Protein 2OFZ (pdb70)

Radius of gyration: 15.27 Å; Cα contacts (8 Å, |Δi|>4): 309; chains: 1; bounding box: 41×32×43 Å

Sequence (132 aa):
SDKIHHHNTASWFTALTQHGKEELRRFPRGQGVPINTNSGPDDQIGYYRRATRRVRGGDGKMKELSPRRWYFYYLGTGPEASLLPYGANKEGIVVWVATEGALLNTPKDHIGTRNPNNNAATVLLQLPQGTTLPKGFYA

Solvent-accessible surface area: 8068 Å² total; per-residue (Å²): 120,90,108,22,134,82,133,87,18,4,65,5,53,18,4,34,16,114,31,200,86,103,1,151,18,46,188,26,57,2,8,1,69,39,128,145,23,28,109,60,16,26,0,0,0,0,87,68,29,56,164,163,78,150,25,96,89,45,128,97,76,104,89,52,30,92,2,53,1,24,2,8,17,8,19,73,28,45,107,35,90,59,42,28,153,103,158,14,15,31,40,4,1,51,92,17,0,40,56,37,74,1,116,133,34,23,40,31,51,60,122,108,70,91,34,69,110,8,107,16,68,191,72,27,78,45,21,169,11,9,159,80

Structure (mmCIF, N/CA/C/O backbone):
data_2OFZ
#
_entry.id   2OFZ
#
_cell.length_a   36.571
_cell.length_b   36.440
_cell.length_c   47.737
_cell.angle_alpha   90.00
_cell.angle_beta   94.71
_cell.angle_gamma   90.00
#
_symmetry.space_group_name_H-M   'P 1 21 1'
#
loop_
_entity.id
_entity.type
_entity.pdbx_description
1 polymer 'Nucleocapsid protein'
2 non-polymer 1,2-ETHANEDIOL
3 water water
#
loop_
_atom_site.group_PDB
_atom_site.id
_atom_site.type_symbol
_atom_site.label_atom_id
_atom_site.label_alt_id
_atom_site.label_comp_id
_atom_site.label_asym_id
_atom_site.label_entity_id
_atom_site.label_seq_id
_atom_site.pdbx_PDB_ins_code
_atom_site.Cartn_x
_atom_site.Cartn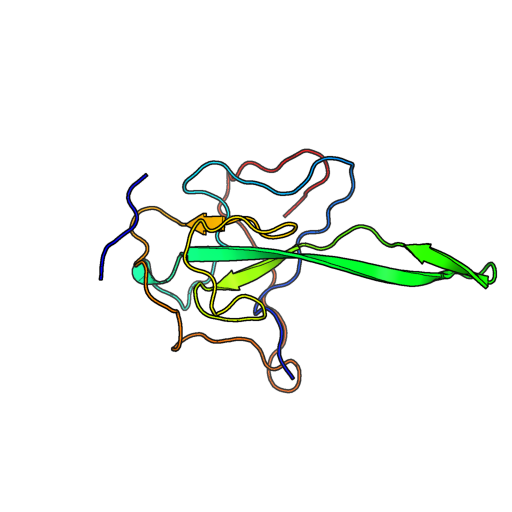_y
_atom_site.Cartn_z
_atom_site.occupancy
_atom_site.B_iso_or_equiv
_atom_site.auth_seq_id
_atom_site.auth_comp_id
_atom_site.auth_asym_id
_atom_site.auth_atom_id
_atom_site.pdbx_PDB_model_num
ATOM 1 N N . SER A 1 3 ? 31.734 16.520 18.124 1.00 27.35 -6 SER A N 1
ATOM 2 C CA . SER A 1 3 ? 33.163 16.115 17.936 1.00 26.68 -6 SER A CA 1
ATOM 3 C C . SER A 1 3 ? 34.193 16.988 18.665 1.00 25.17 -6 SER A C 1
ATOM 4 O O . SER A 1 3 ? 35.389 16.708 18.602 1.00 25.56 -6 SER A O 1
ATOM 7 N N . ASP A 1 4 ? 33.736 18.018 19.374 1.00 23.79 -5 ASP A N 1
ATOM 8 C CA . ASP A 1 4 ? 34.633 18.762 20.254 1.00 22.59 -5 ASP A CA 1
ATOM 9 C C . ASP A 1 4 ? 3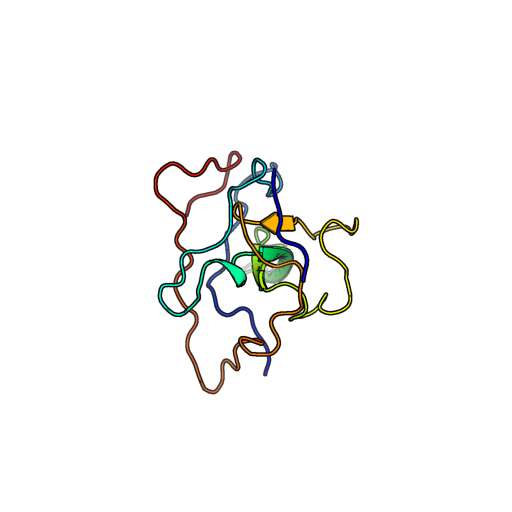4.655 18.188 21.660 1.00 20.36 -5 ASP A C 1
ATOM 10 O O . ASP A 1 4 ? 33.638 17.679 22.161 1.00 19.62 -5 ASP A O 1
ATOM 15 N N . LYS A 1 5 ? 35.829 18.234 22.275 1.00 19.49 -4 LYS A N 1
ATOM 16 C CA . LYS A 1 5 ? 36.047 17.704 23.610 1.00 19.79 -4 LYS A CA 1
ATOM 17 C C . LYS A 1 5 ? 36.061 18.837 24.604 1.00 19.50 -4 LYS A C 1
ATOM 18 O O . LYS A 1 5 ? 36.493 19.961 24.305 1.00 20.61 -4 LYS A O 1
ATOM 24 N N . ILE A 1 6 ? 35.579 18.531 25.797 1.00 19.03 -3 ILE A N 1
ATOM 25 C CA . ILE A 1 6 ? 35.551 19.482 26.886 1.00 19.33 -3 ILE A CA 1
ATOM 26 C C . ILE A 1 6 ? 36.948 19.644 27.456 1.00 19.55 -3 ILE A C 1
ATOM 27 O O . ILE A 1 6 ? 37.621 18.669 27.800 1.00 20.04 -3 ILE A O 1
ATOM 32 N N A HIS A 1 7 ? 37.392 20.894 27.556 0.50 19.46 -2 HIS A N 1
ATOM 33 N N B HIS A 1 7 ? 37.387 20.894 27.495 0.50 19.82 -2 HIS A N 1
ATOM 34 C CA A HIS A 1 7 ? 38.649 21.223 28.218 0.50 19.79 -2 HIS A CA 1
ATOM 35 C CA B HIS A 1 7 ? 38.583 21.270 28.209 0.50 20.43 -2 HIS A CA 1
ATOM 36 C C A HIS A 1 7 ? 38.392 22.389 29.160 0.50 20.38 -2 HIS A C 1
ATOM 37 C C B HIS A 1 7 ? 38.167 22.331 29.207 0.50 20.76 -2 HIS A C 1
ATOM 38 O O A HIS A 1 7 ? 38.031 23.482 28.716 0.50 20.99 -2 HIS A O 1
ATOM 39 O O B HIS A 1 7 ? 37.476 23.293 28.855 0.50 21.40 -2 HIS A O 1
ATOM 52 N N . HIS A 1 8 ? 38.570 22.139 30.456 1.00 20.94 -1 HIS A N 1
ATOM 53 C CA . HIS A 1 8 ? 38.272 23.102 31.491 1.00 21.75 -1 HIS A CA 1
ATOM 54 C C . HIS A 1 8 ? 39.479 24.003 31.648 1.00 23.32 -1 HIS A C 1
ATOM 55 O O . HIS A 1 8 ? 40.582 23.509 31.851 1.00 24.78 -1 HIS A O 1
ATOM 62 N N . ASN A 1 13 ? 10.056 1.575 32.644 1.00 16.53 49 ASN A N 1
ATOM 63 C CA . ASN A 1 13 ? 10.006 2.662 31.618 1.00 15.51 49 ASN A CA 1
ATOM 64 C C . ASN A 1 13 ? 11.366 3.320 31.349 1.00 14.08 49 ASN A C 1
ATOM 65 O O . ASN A 1 13 ? 12.203 2.774 30.613 1.00 14.12 49 ASN A O 1
ATOM 70 N N . THR A 1 14 ? 11.577 4.505 31.918 1.00 12.82 50 THR A N 1
ATOM 71 C CA . THR A 1 14 ? 12.842 5.231 31.752 1.00 11.17 50 THR A CA 1
ATOM 72 C C . THR A 1 14 ? 13.325 5.807 33.083 1.00 9.16 50 THR A C 1
ATOM 73 O O . THR A 1 14 ? 12.549 6.393 33.841 1.00 10.73 50 THR A O 1
ATOM 77 N N . ALA A 1 15 ? 14.617 5.648 33.348 1.00 6.18 51 ALA A N 1
ATOM 78 C CA . ALA A 1 15 ? 15.208 6.041 34.633 1.00 5.12 51 ALA A CA 1
ATOM 79 C C . ALA A 1 15 ? 16.673 6.386 34.422 1.00 3.82 51 ALA A C 1
ATOM 80 O O . ALA A 1 15 ? 17.262 5.996 33.419 1.00 4.20 51 ALA A O 1
ATOM 82 N N . SER A 1 16 ? 17.258 7.075 35.395 1.00 3.89 52 SER A N 1
ATOM 83 C CA . SER A 1 16 ? 18.699 7.198 35.462 1.00 3.75 52 SER A CA 1
ATOM 84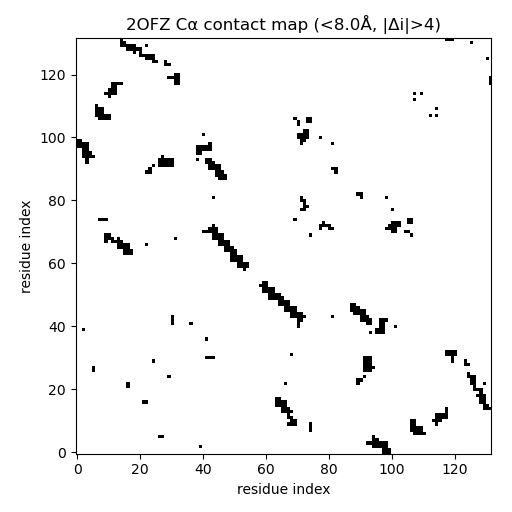 C C . SER A 1 16 ? 19.320 5.822 35.613 1.00 3.63 52 SER A C 1
ATOM 85 O O . SER A 1 16 ? 18.771 4.940 36.280 1.00 4.38 52 SER A O 1
ATOM 88 N N . TRP A 1 17 ? 20.494 5.655 35.016 1.00 3.99 53 TRP A N 1
ATOM 89 C CA . TRP A 1 17 ? 21.290 4.461 35.239 1.00 4.26 53 TRP A CA 1
ATOM 90 C C . TRP A 1 17 ? 21.789 4.324 36.666 1.00 4.26 53 TRP A C 1
ATOM 91 O O . TRP A 1 17 ? 22.184 3.225 37.044 1.00 5.72 53 TRP A O 1
ATOM 102 N N . PHE A 1 18 ? 21.801 5.419 37.433 1.00 4.31 54 PHE A N 1
ATOM 103 C CA . PHE A 1 18 ? 22.411 5.434 38.750 1.00 4.85 54 PHE A CA 1
ATOM 104 C C . PHE A 1 18 ? 21.411 5.731 39.827 1.00 4.45 54 PHE A C 1
ATOM 105 O O . PHE A 1 18 ? 20.381 6.369 39.594 1.00 4.92 54 PHE A O 1
ATOM 113 N N . THR A 1 19 ? 21.743 5.339 41.055 1.00 4.68 55 THR A N 1
ATOM 114 C CA . THR A 1 19 ? 21.031 5.804 42.232 1.00 5.14 55 THR A CA 1
ATOM 115 C C . THR A 1 19 ? 21.212 7.328 42.400 1.00 4.98 55 THR A C 1
ATOM 116 O O . THR A 1 19 ? 22.101 7.932 41.798 1.00 5.24 55 THR A O 1
ATOM 120 N N . ALA A 1 20 ? 20.342 7.931 43.187 1.00 5.68 56 ALA A N 1
ATOM 121 C CA . ALA A 1 20 ? 20.331 9.378 43.357 1.00 5.35 56 ALA A CA 1
ATOM 122 C C . ALA A 1 20 ? 21.277 9.860 44.435 1.00 5.39 56 ALA A C 1
ATOM 123 O O . ALA A 1 20 ? 21.603 9.123 45.370 1.00 6.47 56 ALA A O 1
ATOM 125 N N . LEU A 1 21 ? 21.642 11.143 44.350 1.00 2.75 57 LEU A N 1
ATOM 126 C CA . LEU A 1 21 ? 22.270 11.860 45.469 1.00 3.10 57 LEU A CA 1
ATOM 127 C C . LEU A 1 21 ? 21.187 12.611 46.222 1.00 3.07 57 LEU A C 1
ATOM 128 O O . LEU A 1 21 ? 20.506 13.480 45.649 1.00 4.93 57 LEU A O 1
ATOM 133 N N . THR A 1 22 ? 21.015 12.320 47.502 1.00 2.93 58 THR A N 1
ATOM 134 C CA . THR A 1 22 ? 19.989 12.985 48.298 1.00 3.09 58 THR A CA 1
ATOM 135 C C . THR A 1 22 ? 20.544 14.277 48.874 1.00 3.12 58 THR A C 1
ATOM 136 O O . THR A 1 22 ? 21.627 14.301 49.445 1.00 3.84 58 THR A O 1
ATOM 140 N N . GLN A 1 23 ? 19.767 15.349 48.745 1.00 3.43 59 GLN A N 1
ATOM 141 C CA . GLN A 1 23 ? 20.098 16.651 49.319 1.00 3.75 59 GLN A CA 1
ATOM 142 C C . GLN A 1 23 ? 19.512 16.733 50.719 1.00 3.67 59 GLN A C 1
ATOM 143 O O . GLN A 1 23 ? 18.319 16.944 50.876 1.00 3.99 59 GLN A O 1
ATOM 149 N N . HIS A 1 24 ? 20.348 16.584 51.739 1.00 3.53 60 HIS A N 1
ATOM 150 C CA . HIS A 1 24 ? 19.859 16.565 53.124 1.00 4.41 60 HIS A CA 1
ATOM 151 C C . HIS A 1 24 ? 19.740 17.939 53.761 1.00 4.46 60 HIS A C 1
ATOM 152 O O . HIS A 1 24 ? 19.118 18.060 54.804 1.00 6.16 60 HIS A O 1
ATOM 159 N N . GLY A 1 25 ? 20.338 18.967 53.154 1.00 3.74 61 GLY A N 1
ATOM 160 C CA . GLY A 1 25 ? 20.343 20.310 53.705 1.00 4.16 61 GLY A CA 1
ATOM 161 C C . GLY A 1 25 ? 19.796 21.326 52.737 1.00 3.62 61 GLY A C 1
ATOM 162 O O . GLY A 1 25 ? 19.048 20.999 51.799 1.00 4.40 61 GLY A O 1
ATOM 163 N N . LYS A 1 26 ? 20.171 22.582 52.974 1.00 3.57 62 LYS A N 1
ATOM 164 C CA . LYS A 1 26 ? 19.695 23.705 52.186 1.00 4.25 62 LYS A CA 1
ATOM 165 C C . LYS A 1 26 ? 20.546 23.976 50.969 1.00 3.56 62 LYS A C 1
ATOM 166 O O . LYS A 1 26 ? 20.097 24.661 50.063 1.00 6.00 62 LYS A O 1
ATOM 172 N N . GLU A 1 27 ? 21.770 23.457 50.940 1.00 3.27 63 GLU A N 1
ATOM 173 C CA . GLU A 1 27 ? 22.665 23.674 49.805 1.00 3.37 63 GLU A CA 1
ATOM 174 C C . GLU A 1 27 ? 22.224 22.822 48.622 1.00 3.62 63 GLU A C 1
ATOM 175 O O . GLU A 1 27 ? 21.908 21.639 48.774 1.00 4.77 63 GLU A O 1
ATOM 181 N N . GLU A 1 28 ? 22.190 23.432 47.438 1.00 3.20 64 GLU A N 1
ATOM 182 C CA . GLU A 1 28 ? 21.845 22.741 46.210 1.00 4.17 64 GLU A CA 1
ATOM 183 C C . GLU A 1 28 ? 23.063 22.003 45.685 1.00 3.12 64 GLU A C 1
ATOM 184 O O . GLU A 1 28 ? 24.224 22.289 46.061 1.00 3.50 64 GLU A O 1
ATOM 190 N N . LEU A 1 29 ? 22.829 21.031 44.816 1.00 3.54 65 LEU A N 1
ATOM 191 C CA . LEU A 1 29 ? 23.936 20.308 44.206 1.00 3.40 65 LEU A CA 1
ATOM 192 C C . LEU A 1 29 ? 24.687 21.173 43.199 1.00 2.95 65 LEU A C 1
ATOM 193 O O . LEU A 1 29 ? 24.082 21.845 42.377 1.00 3.17 65 LEU A O 1
ATOM 198 N N A ARG A 1 30 ? 26.008 21.111 43.235 0.50 2.94 66 ARG A N 1
ATOM 199 N N B ARG A 1 30 ? 26.017 21.132 43.289 0.50 3.12 66 ARG A N 1
ATOM 200 C CA A ARG A 1 30 ? 26.838 21.616 42.143 0.50 2.79 66 ARG A CA 1
ATOM 201 C CA B ARG A 1 30 ? 26.941 21.824 42.375 0.50 3.14 66 ARG A CA 1
ATOM 202 C C A ARG A 1 30 ? 28.194 21.028 42.396 0.50 2.82 66 ARG A C 1
ATOM 203 C C B ARG A 1 30 ? 28.260 21.100 42.465 0.50 3.14 66 ARG A C 1
ATOM 204 O O A ARG A 1 30 ? 28.453 20.522 43.483 0.50 2.82 66 ARG A O 1
ATOM 205 O O B ARG A 1 30 ? 28.555 20.548 43.515 0.50 3.15 66 ARG A O 1
ATOM 220 N N . PHE A 1 31 ? 29.038 21.103 41.382 1.00 3.64 67 PHE A N 1
ATOM 221 C CA . PHE A 1 31 ? 30.403 20.575 41.415 1.00 4.27 67 PHE A CA 1
ATOM 222 C C . PHE A 1 31 ? 31.370 21.548 40.771 1.00 4.91 67 PHE A C 1
ATOM 223 O O . PHE A 1 31 ? 31.019 22.205 39.782 1.00 5.50 67 PHE A O 1
ATOM 231 N N . PRO A 1 32 ? 32.622 21.562 41.257 1.00 5.67 68 PRO A N 1
ATOM 232 C CA . PRO A 1 32 ? 33.668 22.259 40.532 1.00 5.81 68 PRO A CA 1
ATOM 233 C C . PRO A 1 32 ? 33.786 21.694 39.121 1.00 4.46 68 PRO A C 1
ATOM 234 O O . PRO A 1 32 ? 33.548 20.504 38.906 1.00 4.57 68 PRO A O 1
ATOM 238 N N . ARG A 1 33 ? 34.182 22.527 38.163 1.00 4.81 69 ARG A N 1
ATOM 239 C CA . ARG A 1 33 ? 34.358 22.045 36.795 1.00 5.64 69 ARG A CA 1
ATOM 240 C C . ARG A 1 33 ? 35.343 20.879 36.767 1.00 4.44 69 ARG A C 1
ATOM 241 O O . ARG A 1 33 ? 36.424 20.943 37.367 1.00 5.70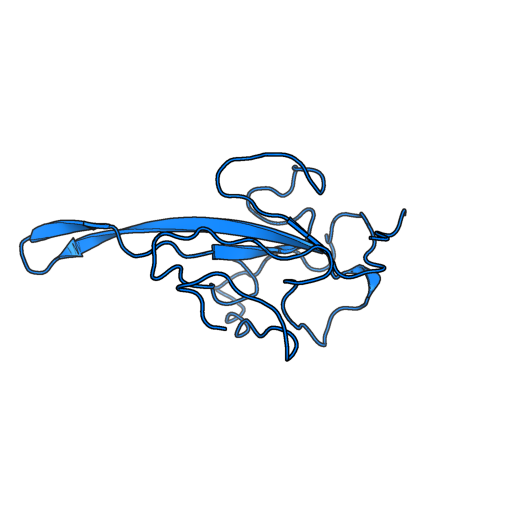 69 ARG A O 1
ATOM 249 N N . GLY A 1 34 ? 34.962 19.830 36.052 1.00 3.46 70 GLY A N 1
ATOM 250 C CA . GLY A 1 34 ? 35.768 18.639 35.953 1.00 3.65 70 GLY A CA 1
ATOM 251 C C . GLY A 1 34 ? 35.365 17.547 36.924 1.00 3.40 70 GLY A C 1
ATOM 252 O O . GLY A 1 34 ? 35.805 16.410 36.749 1.00 5.17 70 GLY A O 1
ATOM 253 N N . GLN A 1 35 ? 34.546 17.866 37.925 1.00 3.56 71 GLN A N 1
ATOM 254 C CA . GLN A 1 35 ? 34.094 16.887 38.919 1.00 3.75 71 GLN A CA 1
ATOM 255 C C . GLN A 1 35 ? 32.634 16.535 38.750 1.00 3.55 71 GLN A C 1
ATOM 256 O O . GLN A 1 35 ? 31.852 17.265 38.133 1.00 4.29 71 GLN A O 1
ATOM 262 N N . GLY A 1 36 ? 32.243 15.405 39.327 1.00 3.79 72 GLY A N 1
ATOM 263 C CA . GLY A 1 36 ? 30.830 15.091 39.525 1.00 4.03 72 GLY A CA 1
ATOM 264 C C . GLY A 1 36 ? 30.256 13.995 38.650 1.00 3.41 72 GLY A C 1
ATOM 265 O O . GLY A 1 36 ? 29.145 13.576 38.881 1.00 3.78 72 GLY A O 1
ATOM 266 N N . VAL A 1 37 ? 30.995 13.509 37.647 1.00 3.78 73 VAL A N 1
ATOM 267 C CA . VAL A 1 37 ? 30.446 12.448 36.800 1.00 3.93 73 VAL A CA 1
ATOM 268 C C . VAL A 1 37 ? 30.551 11.112 37.559 1.00 3.87 73 VAL A C 1
ATOM 269 O O . VAL A 1 37 ? 31.617 10.754 38.066 1.00 4.16 73 VAL A O 1
ATOM 273 N N . PRO A 1 38 ? 29.456 10.342 37.654 1.00 3.75 74 PRO A N 1
ATOM 274 C CA . PRO A 1 38 ? 29.543 9.044 38.340 1.00 4.32 74 PRO A CA 1
ATOM 275 C C . PRO A 1 38 ? 30.529 8.085 37.676 1.00 3.98 74 PRO A C 1
ATOM 276 O O . PRO A 1 38 ? 30.713 8.107 36.458 1.00 4.55 74 PRO A O 1
ATOM 280 N N . ILE A 1 39 ? 31.125 7.217 38.480 1.00 3.90 75 ILE A N 1
ATOM 281 C CA . ILE A 1 39 ? 32.024 6.187 37.957 1.00 3.59 75 ILE A CA 1
ATOM 282 C C . ILE A 1 39 ? 31.210 5.154 37.202 1.00 3.19 75 ILE A C 1
ATOM 283 O O . ILE A 1 39 ? 30.231 4.609 37.715 1.00 3.51 75 ILE A O 1
ATOM 288 N N . ASN A 1 40 ? 31.658 4.853 35.987 1.00 3.73 76 ASN A N 1
ATOM 289 C CA . ASN A 1 40 ? 31.034 3.802 35.189 1.00 4.17 76 ASN A CA 1
ATOM 290 C C . ASN A 1 40 ? 32.100 3.148 34.342 1.00 4.67 76 ASN A C 1
ATOM 291 O O . ASN A 1 40 ? 32.480 3.668 33.299 1.00 4.81 76 ASN A O 1
ATOM 296 N N . THR A 1 41 ? 32.576 1.995 34.814 1.00 6.68 77 THR A N 1
ATOM 297 C CA . THR A 1 41 ? 33.681 1.241 34.185 1.00 8.63 77 THR A CA 1
ATOM 298 C C . THR A 1 41 ? 33.410 0.812 32.742 1.00 8.36 77 THR A C 1
ATOM 299 O O . THR A 1 41 ? 34.349 0.548 31.963 1.00 9.60 77 THR A O 1
ATOM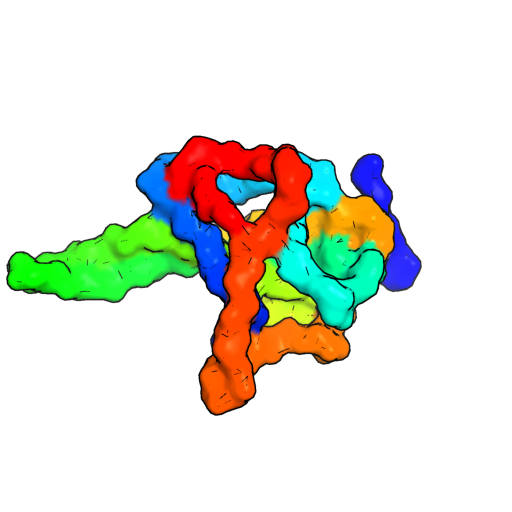 303 N N . ASN A 1 42 ? 32.132 0.728 32.392 1.00 7.71 78 ASN A N 1
ATOM 304 C CA . ASN A 1 42 ? 31.712 0.307 31.057 1.00 8.46 78 ASN A CA 1
ATOM 305 C C . ASN A 1 42 ? 31.633 1.437 30.026 1.00 7.75 78 ASN A C 1
ATOM 306 O O . ASN A 1 42 ? 31.280 1.217 28.876 1.00 9.19 78 ASN A O 1
ATOM 311 N N . SER A 1 43 ? 32.033 2.634 30.423 1.00 7.43 79 SER A N 1
ATOM 312 C CA . SER A 1 43 ? 32.025 3.771 29.526 1.00 7.43 79 SER A CA 1
ATOM 313 C C . SER A 1 43 ? 33.452 4.247 29.369 1.00 6.94 79 SER A C 1
ATOM 314 O O . SER A 1 43 ? 34.339 3.849 30.137 1.00 8.42 79 SER A O 1
ATOM 317 N N . GLY A 1 44 ? 33.681 5.066 28.350 1.00 5.83 80 GLY A N 1
ATOM 318 C CA . GLY A 1 44 ? 35.017 5.545 28.030 1.00 5.40 80 GLY A CA 1
ATOM 319 C C . GLY A 1 44 ? 35.154 7.025 28.281 1.00 4.55 80 GLY A C 1
ATOM 320 O O . GLY A 1 44 ? 34.172 7.684 28.620 1.00 4.03 80 GLY A O 1
ATOM 321 N N . PRO A 1 45 ? 36.378 7.562 28.137 1.00 4.51 81 PRO A N 1
ATOM 322 C CA . PRO A 1 45 ? 36.580 8.988 28.405 1.00 4.65 81 PRO A CA 1
ATOM 323 C C . PRO A 1 45 ? 35.657 9.916 27.613 1.00 4.06 81 PRO A C 1
ATOM 324 O O . PRO A 1 45 ? 35.249 10.957 28.136 1.00 4.35 81 PRO A O 1
ATOM 328 N N . ASP A 1 46 ? 35.299 9.555 26.388 1.00 3.55 82 ASP A N 1
ATOM 329 C CA . ASP A 1 46 ? 34.415 10.412 25.593 1.00 3.84 82 ASP A CA 1
ATOM 330 C C . ASP A 1 46 ? 33.042 10.604 26.244 1.00 3.72 82 ASP A C 1
ATOM 331 O O . ASP A 1 46 ? 32.352 11.595 25.979 0.50 2.00 82 ASP A O 1
ATOM 336 N N . ASP A 1 47 ? 32.641 9.631 27.054 1.00 3.58 83 ASP A N 1
ATOM 337 C CA . ASP A 1 47 ? 31.270 9.533 27.546 1.00 4.05 83 ASP A CA 1
ATOM 338 C C . ASP A 1 47 ? 31.002 10.343 28.805 1.00 3.48 83 ASP A C 1
ATOM 339 O O . ASP A 1 47 ? 29.853 10.414 29.239 1.00 4.63 83 ASP A O 1
ATOM 344 N N . GLN A 1 48 ? 32.037 10.932 29.401 1.00 3.62 84 GLN A N 1
ATOM 345 C CA . GLN A 1 48 ? 31.972 11.393 30.796 1.00 3.48 84 GLN A CA 1
ATOM 346 C C . GLN A 1 48 ? 31.401 12.788 30.924 1.00 3.76 84 GLN A C 1
ATOM 347 O O . GLN A 1 48 ? 32.100 13.733 31.291 1.00 3.77 84 GLN A O 1
ATOM 353 N N . ILE A 1 49 ? 30.109 12.914 30.636 1.00 3.82 85 ILE A N 1
ATOM 354 C CA . ILE A 1 49 ? 29.483 14.240 30.547 1.00 3.76 85 ILE A CA 1
ATOM 355 C C . ILE A 1 49 ? 27.980 14.081 30.662 1.00 3.31 85 ILE A C 1
ATOM 356 O O . ILE A 1 49 ? 27.385 13.192 30.056 1.00 3.96 85 ILE A O 1
ATOM 361 N N . GLY A 1 50 ? 27.348 14.953 31.431 1.00 3.77 86 GLY A N 1
ATOM 362 C CA . GLY A 1 50 ? 25.912 14.882 31.573 1.00 4.31 86 GLY A CA 1
ATOM 363 C C . GLY A 1 50 ? 25.428 15.874 32.600 1.00 3.76 86 GLY A C 1
ATOM 364 O O . GLY A 1 50 ? 26.089 16.864 32.899 1.00 4.54 86 GLY A O 1
ATOM 365 N N . TYR A 1 51 ? 24.231 15.615 33.111 1.00 3.61 87 TYR A N 1
ATOM 366 C CA . TYR A 1 51 ? 23.589 16.550 34.038 1.00 3.73 87 TYR A CA 1
ATOM 367 C C . TYR A 1 51 ? 22.965 15.789 35.187 1.00 3.44 87 TYR A C 1
ATOM 368 O O . TYR A 1 51 ? 22.571 14.635 35.038 1.00 4.09 87 TYR A O 1
ATOM 377 N N . TYR A 1 52 ? 22.856 16.467 36.327 1.00 3.76 88 TYR A N 1
ATOM 378 C CA . TYR A 1 52 ? 21.974 16.022 37.393 1.00 3.47 88 TYR A CA 1
ATOM 379 C C . TYR A 1 52 ? 20.671 16.804 37.323 1.00 3.33 88 TYR A C 1
ATOM 380 O O . TYR A 1 52 ? 20.657 18.019 37.049 1.00 3.76 88 TYR A O 1
ATOM 389 N N . ARG A 1 53 ? 19.569 16.103 37.566 1.00 3.32 89 ARG A N 1
ATOM 390 C CA . ARG A 1 53 ? 18.246 16.698 37.568 1.00 2.97 89 ARG A CA 1
ATOM 391 C C . ARG A 1 53 ? 17.620 16.463 38.928 1.00 2.56 89 ARG A C 1
ATOM 392 O O . ARG A 1 53 ? 17.532 15.318 39.396 1.00 3.08 89 ARG A O 1
ATOM 400 N N . ARG A 1 54 ? 17.134 17.539 39.540 1.00 2.29 90 ARG A N 1
ATOM 401 C CA . ARG A 1 54 ? 16.474 17.470 40.838 1.00 2.32 90 ARG A CA 1
ATOM 402 C C . ARG A 1 54 ? 15.070 16.911 40.692 1.00 2.27 90 ARG A C 1
ATOM 403 O O . ARG A 1 54 ? 14.330 17.327 39.795 1.00 3.03 90 ARG A O 1
ATOM 411 N N . ALA A 1 55 ? 14.701 15.989 41.581 1.00 2.08 91 ALA A N 1
ATOM 412 C CA . ALA A 1 55 ? 13.355 15.461 41.671 1.00 2.83 91 ALA A CA 1
ATOM 413 C C . ALA A 1 55 ? 12.961 15.508 43.131 1.00 2.61 91 ALA A C 1
ATOM 414 O O . ALA A 1 55 ? 13.689 15.059 44.017 1.00 4.16 91 ALA A O 1
ATOM 416 N N . THR A 1 56 ? 11.784 16.040 43.406 1.00 2.73 92 THR A N 1
ATOM 417 C CA . THR A 1 56 ? 11.328 16.121 44.797 1.00 5.38 92 THR A CA 1
ATOM 418 C C . THR A 1 56 ? 9.972 15.439 44.887 1.00 6.37 92 THR A C 1
ATOM 419 O O . THR A 1 56 ? 9.041 15.798 44.163 1.00 9.51 92 THR A O 1
ATOM 423 N N . ARG A 1 57 ? 9.857 14.464 45.776 1.00 4.83 93 ARG A N 1
ATOM 424 C CA . ARG A 1 57 ? 8.632 13.685 45.924 1.00 4.89 93 ARG A CA 1
ATOM 425 C C . ARG A 1 57 ? 7.872 14.085 47.165 1.00 3.68 93 ARG A C 1
ATOM 426 O O . ARG A 1 57 ? 8.431 14.624 48.118 1.00 4.36 93 ARG A O 1
ATOM 434 N N . ARG A 1 58 ? 6.580 13.822 47.108 1.00 3.44 94 ARG A N 1
ATOM 435 C CA . ARG A 1 58 ? 5.665 14.113 48.190 1.00 3.15 94 ARG A CA 1
ATOM 436 C C . ARG A 1 58 ? 4.900 12.839 48.521 1.00 3.02 94 ARG A C 1
ATOM 437 O O . ARG A 1 58 ? 4.643 11.994 47.654 1.00 3.05 94 ARG A O 1
ATOM 445 N N . VAL A 1 59 ? 4.542 12.698 49.784 1.00 3.25 95 VAL A N 1
ATOM 446 C CA . VAL A 1 59 ? 3.801 11.526 50.239 1.00 3.55 95 VAL A CA 1
ATOM 447 C C . VAL A 1 59 ? 3.142 11.868 51.553 1.00 3.60 95 VAL A C 1
ATOM 448 O O . VAL A 1 59 ? 3.703 12.596 52.369 1.00 5.03 95 VAL A O 1
ATOM 452 N N . ARG A 1 60 ? 1.963 11.315 51.791 1.00 3.43 96 ARG A N 1
ATOM 453 C CA . ARG A 1 60 ? 1.272 11.562 53.035 1.00 4.44 96 ARG A CA 1
ATOM 454 C C . ARG A 1 60 ? 1.870 10.770 54.166 1.00 4.38 96 ARG A C 1
ATOM 455 O O . ARG A 1 60 ? 2.156 9.582 54.020 1.00 5.62 96 ARG A O 1
ATOM 463 N N . GLY A 1 61 ? 2.069 11.449 55.290 1.00 5.78 97 GLY A N 1
ATOM 464 C CA . GLY A 1 61 ? 2.660 10.848 56.458 1.00 6.73 97 GLY A CA 1
ATOM 465 C C . GLY A 1 61 ? 1.647 10.083 57.272 1.00 6.78 97 GLY A C 1
ATOM 466 O O . GLY A 1 61 ? 0.451 10.048 56.946 1.00 7.24 97 GLY A O 1
ATOM 467 N N . GLY A 1 62 ? 2.141 9.461 58.340 1.00 7.41 98 GLY A N 1
ATOM 468 C CA . GLY A 1 62 ? 1.297 8.728 59.278 1.00 8.00 98 GLY A CA 1
ATOM 469 C C . GLY A 1 62 ? 0.213 9.587 59.897 1.00 8.41 98 GLY A C 1
ATOM 470 O O . GLY A 1 62 ? -0.865 9.088 60.239 1.00 8.81 98 GLY A O 1
ATOM 471 N N . ASP A 1 63 ? 0.504 10.881 60.026 1.00 8.05 99 ASP A N 1
ATOM 472 C CA . ASP A 1 63 ? -0.442 11.869 60.542 1.00 8.50 99 ASP A CA 1
ATOM 473 C C . ASP A 1 63 ? -1.505 12.299 59.516 1.00 8.28 99 ASP A C 1
ATOM 474 O O . ASP A 1 63 ? -2.376 13.121 59.826 1.00 9.26 99 ASP A O 1
ATOM 479 N N . GLY A 1 64 ? -1.427 11.752 58.303 1.00 7.77 100 GLY A N 1
ATOM 480 C CA . GLY A 1 64 ? -2.364 12.084 57.221 1.00 7.54 100 GLY A CA 1
ATOM 481 C C . GLY A 1 64 ? -2.037 13.370 56.454 1.00 7.32 100 GLY A C 1
ATOM 482 O O . GLY A 1 64 ? -2.750 13.743 55.510 1.00 9.17 100 GLY A O 1
ATOM 483 N N . LYS A 1 65 ? -0.960 14.049 56.849 1.00 5.30 101 LYS A N 1
ATOM 484 C CA . LYS A 1 65 ? -0.591 15.309 56.232 1.00 5.65 101 LYS A CA 1
ATOM 485 C C . LYS A 1 65 ? 0.420 15.047 55.126 1.00 4.24 101 LYS A C 1
ATOM 486 O O . LYS A 1 65 ? 1.281 14.165 55.230 1.00 5.05 101 LYS A O 1
ATOM 492 N N . MET A 1 66 ? 0.314 15.808 54.051 1.00 3.97 102 MET A N 1
ATOM 493 C CA . MET A 1 66 ? 1.238 15.673 52.954 1.00 3.59 102 MET A CA 1
ATOM 494 C C . MET A 1 66 ? 2.607 16.187 53.331 1.00 3.33 102 MET A C 1
ATOM 495 O O . MET A 1 66 ? 2.735 17.328 53.776 1.00 3.83 102 MET A O 1
ATOM 500 N N . LYS A 1 67 ? 3.619 15.355 53.130 1.00 3.50 103 LYS A N 1
ATOM 501 C CA . LYS A 1 67 ? 5.010 15.714 53.397 1.00 3.64 103 LYS A CA 1
ATOM 502 C C . LYS A 1 67 ? 5.741 15.882 52.095 1.00 3.44 103 LYS A C 1
ATOM 503 O O . LYS A 1 67 ? 5.395 15.271 51.088 1.00 5.27 103 LYS A O 1
ATOM 509 N N . GLU A 1 68 ? 6.785 16.703 52.128 1.00 3.64 104 GLU A N 1
ATOM 510 C CA . GLU A 1 68 ? 7.710 16.798 51.010 1.00 4.09 104 GLU A CA 1
ATOM 511 C C . GLU A 1 68 ? 9.025 16.203 51.466 1.00 3.47 104 GLU A C 1
ATOM 512 O O . GLU A 1 68 ? 9.567 16.610 52.480 1.00 4.23 104 GLU A O 1
ATOM 518 N N . LEU A 1 69 ? 9.524 15.243 50.712 1.00 3.19 105 LEU A N 1
ATOM 519 C CA . LEU A 1 69 ? 10.770 14.587 51.073 1.00 3.24 105 LEU A CA 1
ATOM 520 C C . LEU A 1 69 ? 11.966 15.404 50.628 1.00 2.77 105 LEU A C 1
ATOM 521 O O . LEU A 1 69 ? 11.846 16.362 49.874 1.00 3.30 105 LEU A O 1
ATOM 526 N N . SER A 1 70 ? 13.146 15.022 51.109 1.00 2.98 106 SER A N 1
ATOM 527 C CA . SER A 1 70 ? 14.383 15.698 50.694 1.00 3.74 106 SER A CA 1
ATOM 528 C C . SER A 1 70 ? 14.557 15.538 49.198 1.00 3.32 106 SER A C 1
ATOM 529 O O . SER A 1 70 ? 14.285 14.476 48.639 1.00 3.43 106 SER A O 1
ATOM 532 N N . PRO A 1 71 ? 15.034 16.589 48.503 1.00 3.80 107 PRO A N 1
ATOM 533 C CA . PRO A 1 71 ? 15.251 16.435 47.063 1.00 3.93 107 PRO A CA 1
ATOM 534 C C . PRO A 1 71 ? 16.265 15.359 46.751 1.00 3.78 107 PRO A C 1
ATOM 535 O O . PRO A 1 71 ? 17.218 15.125 47.515 1.00 4.62 107 PRO A O 1
ATOM 539 N N A ARG A 1 72 ? 16.084 14.727 45.593 0.50 3.90 108 ARG A N 1
ATOM 540 N N B ARG A 1 72 ? 16.060 14.716 45.614 0.50 3.55 108 ARG A N 1
ATOM 541 C CA A ARG A 1 72 ? 17.013 13.714 45.073 0.50 4.80 108 ARG A CA 1
ATOM 542 C CA B ARG A 1 72 ? 17.042 13.805 45.066 0.50 4.39 108 ARG A CA 1
ATOM 543 C C A ARG A 1 72 ? 17.487 14.130 43.686 0.50 4.28 108 ARG A C 1
ATOM 544 C C B ARG A 1 72 ? 17.559 14.404 43.782 0.50 3.61 108 ARG A C 1
ATOM 545 O O A ARG A 1 72 ? 16.676 14.471 42.831 0.50 4.20 108 ARG A O 1
ATOM 546 O O B ARG A 1 72 ? 16.861 15.162 43.102 0.50 4.00 108 ARG A O 1
ATOM 561 N N . TRP A 1 73 ? 18.797 14.066 43.462 1.00 3.36 109 TRP A N 1
ATOM 562 C CA . TRP A 1 73 ? 19.412 14.501 42.223 1.00 3.61 109 TRP A CA 1
ATOM 563 C C . TRP A 1 73 ? 19.874 13.275 41.453 1.00 3.35 109 TRP A C 1
ATOM 564 O O . TRP A 1 73 ? 20.665 12.481 41.974 1.00 4.39 109 TRP A O 1
ATOM 575 N N . TYR A 1 74 ? 19.411 13.140 40.222 1.00 3.23 110 TYR A N 1
ATOM 576 C CA . TYR A 1 74 ? 19.696 11.963 39.385 1.00 3.41 110 TYR A CA 1
ATOM 577 C C . TYR A 1 74 ? 20.543 12.349 38.186 1.00 3.70 110 TYR A C 1
ATOM 578 O O . TYR A 1 74 ? 20.271 13.360 37.533 1.00 4.16 110 TYR A O 1
ATOM 587 N N . PHE A 1 75 ? 21.542 11.528 37.878 1.00 3.52 111 PHE A N 1
ATOM 588 C CA . PHE A 1 75 ? 22.434 11.795 36.754 1.00 3.65 111 PHE A CA 1
ATOM 589 C C . PHE A 1 75 ? 21.932 11.163 35.456 1.00 3.53 111 PHE A C 1
ATOM 590 O O . PHE A 1 75 ? 21.564 9.978 35.404 1.00 3.61 111 PHE A O 1
ATOM 598 N N . TYR A 1 76 ? 22.004 11.948 34.390 1.00 3.53 112 TYR A N 1
ATOM 599 C CA . TYR A 1 76 ? 21.742 11.477 33.041 1.00 3.84 112 TYR A CA 1
ATOM 600 C C . TYR A 1 76 ? 22.888 11.881 32.144 1.00 3.43 112 TYR A C 1
ATOM 601 O O . TYR A 1 76 ? 23.364 13.015 32.208 1.00 4.00 112 TYR A O 1
ATOM 610 N N . TYR A 1 77 ? 23.324 10.969 31.281 1.00 3.67 113 TYR A N 1
ATOM 611 C CA . TYR A 1 77 ? 24.318 11.333 30.283 1.00 4.31 113 TYR A CA 1
ATOM 612 C C . TYR A 1 77 ? 23.775 12.410 29.346 1.00 4.28 113 TYR A C 1
ATOM 613 O O . TYR A 1 77 ? 22.570 12.483 29.050 1.00 4.55 113 TYR A O 1
ATOM 622 N N . LEU A 1 78 ? 24.687 13.234 28.846 1.00 4.04 114 LEU A N 1
ATOM 623 C CA . LEU A 1 78 ? 24.353 14.266 27.867 1.00 4.56 114 LEU A CA 1
ATOM 624 C C . LEU A 1 78 ? 23.519 13.695 26.739 1.00 4.19 114 LEU A C 1
ATOM 625 O O . LEU A 1 78 ? 23.851 12.663 26.170 1.00 4.78 114 LEU A O 1
ATOM 630 N N . GLY A 1 79 ? 22.436 14.386 26.395 1.00 4.40 115 GLY A N 1
ATOM 631 C CA . GLY A 1 79 ? 21.643 13.965 25.250 1.00 4.55 115 GLY A CA 1
ATOM 632 C C . GLY A 1 79 ? 20.701 12.807 25.529 1.00 5.16 115 GLY A C 1
ATOM 633 O O . GLY A 1 79 ? 20.137 12.251 24.600 1.00 6.51 115 GLY A O 1
ATOM 634 N N . THR A 1 80 ? 20.509 12.469 26.808 1.00 4.77 116 THR A N 1
ATOM 635 C CA . THR A 1 80 ? 19.600 11.421 27.241 1.00 4.49 116 THR A CA 1
ATOM 636 C C . THR A 1 80 ? 18.718 11.983 28.338 1.00 4.67 116 THR A C 1
ATOM 637 O O . THR A 1 80 ? 19.024 13.018 28.926 1.00 4.70 116 THR A O 1
ATOM 641 N N . GLY A 1 81 ? 17.628 11.271 28.611 1.00 4.76 117 GLY A N 1
ATOM 642 C CA . GLY A 1 81 ? 16.789 11.551 29.751 1.00 5.11 117 GLY A CA 1
ATOM 643 C C . GLY A 1 81 ? 15.814 12.682 29.542 1.00 5.23 117 GLY A C 1
ATOM 644 O O . GLY A 1 81 ? 15.579 13.099 28.406 1.00 5.78 117 GLY A O 1
ATOM 645 N N . PRO A 1 82 ? 15.217 13.175 30.633 1.00 5.51 118 PRO A N 1
ATOM 646 C CA . PRO A 1 82 ? 14.177 14.216 30.529 1.00 6.11 118 PRO A CA 1
ATOM 647 C C . PRO A 1 82 ? 14.634 15.487 29.827 1.00 5.92 118 PRO A C 1
ATOM 648 O O . PRO A 1 82 ? 13.812 16.170 29.218 1.00 7.89 118 PRO A O 1
ATOM 652 N N . GLU A 1 83 ? 15.914 15.825 29.931 1.00 5.75 119 GLU A N 1
ATOM 653 C CA . GLU A 1 83 ? 16.482 16.995 29.260 1.00 5.93 119 GLU A CA 1
ATOM 654 C C . GLU A 1 83 ? 17.437 16.615 28.142 1.00 5.95 119 GLU A C 1
ATOM 655 O O . GLU A 1 83 ? 18.459 17.281 27.917 1.00 6.03 119 GLU A O 1
ATOM 661 N N . ALA A 1 84 ? 17.100 15.537 27.441 1.00 5.58 120 ALA A N 1
ATOM 662 C CA . ALA A 1 84 ? 17.887 15.066 26.304 1.00 6.02 120 ALA A CA 1
ATOM 663 C C . ALA A 1 84 ? 18.167 16.164 25.258 1.00 5.66 120 ALA A C 1
ATOM 664 O O . ALA A 1 84 ? 19.220 16.169 24.620 1.00 6.58 120 ALA A O 1
ATOM 666 N N . SER A 1 85 ? 17.229 17.093 25.075 1.00 5.77 121 SER A N 1
ATOM 667 C CA . SER A 1 85 ? 17.391 18.119 24.046 1.00 6.93 121 SER A CA 1
ATOM 668 C C . SER A 1 85 ? 18.216 19.333 24.493 1.00 7.20 121 SER A C 1
ATOM 669 O O . SER A 1 85 ? 18.530 20.191 23.675 1.00 8.24 121 SER A O 1
ATOM 672 N N A LEU A 1 86 ? 18.547 19.407 25.779 0.50 7.09 122 LEU A N 1
ATOM 673 N N B LEU A 1 86 ? 18.577 19.392 25.775 0.50 7.21 122 LEU A N 1
ATOM 674 C CA A LEU A 1 86 ? 19.342 20.526 26.272 0.50 7.75 122 LEU A CA 1
ATOM 675 C CA B LEU A 1 86 ? 19.312 20.532 26.344 0.50 7.96 122 LEU A CA 1
ATOM 676 C C A LEU A 1 86 ? 20.804 20.380 25.884 0.50 8.09 122 LEU A C 1
ATOM 677 C C B LEU A 1 86 ? 20.822 20.448 26.055 0.50 8.23 122 LEU A C 1
ATOM 678 O O A LEU A 1 86 ? 21.382 19.297 26.012 0.50 8.27 122 LEU A O 1
ATOM 679 O O B LEU A 1 86 ? 21.467 19.492 26.483 0.50 8.35 122 LEU A O 1
ATOM 688 N N . PRO A 1 87 ? 21.405 21.458 25.369 1.00 8.35 123 PRO A N 1
ATOM 689 C CA . PRO A 1 87 ? 22.852 21.388 25.122 1.00 8.62 123 PRO A CA 1
ATOM 690 C C . PRO A 1 87 ? 23.640 21.534 26.420 1.00 7.62 123 PRO A C 1
ATOM 691 O O . PRO A 1 87 ? 23.161 22.140 27.379 1.00 7.98 123 PRO A O 1
ATOM 695 N N . TYR A 1 88 ? 24.842 20.964 26.437 1.00 7.32 124 TYR A N 1
ATOM 696 C CA . TYR A 1 88 ? 25.709 21.048 27.596 1.00 6.58 124 TYR A CA 1
ATOM 697 C C . TYR A 1 88 ? 25.851 22.511 28.056 1.00 6.55 124 TYR A C 1
ATOM 698 O O . TYR A 1 88 ? 26.169 23.386 27.249 1.00 7.23 124 TYR A O 1
ATOM 707 N N . GLY A 1 89 ? 25.617 22.764 29.344 1.00 7.32 125 GLY A N 1
ATOM 708 C CA . GLY A 1 89 ? 25.791 24.095 29.927 1.00 8.06 125 GLY A CA 1
ATOM 709 C C . GLY A 1 89 ? 24.557 24.979 29.915 1.00 8.76 125 GLY A C 1
ATOM 710 O O . GLY A 1 89 ? 24.584 26.067 30.491 1.00 9.91 125 GLY A O 1
ATOM 711 N N . ALA A 1 90 ? 23.478 24.538 29.272 1.00 8.45 126 ALA A N 1
ATOM 712 C CA . ALA A 1 90 ? 22.273 25.372 29.195 1.00 9.27 126 ALA A CA 1
ATOM 713 C C . ALA A 1 90 ? 21.632 25.539 30.567 1.00 8.63 126 ALA A C 1
ATOM 714 O O . ALA A 1 90 ? 21.561 24.609 31.359 1.00 8.34 126 ALA A O 1
ATOM 716 N N . ASN A 1 91 ? 21.140 26.740 30.832 1.00 8.61 127 ASN A N 1
ATOM 717 C CA . ASN A 1 91 ? 20.568 27.078 32.124 1.00 9.28 127 ASN A CA 1
ATOM 718 C C . ASN A 1 91 ? 19.143 26.591 32.238 1.00 9.02 127 ASN A C 1
ATOM 719 O O . ASN A 1 91 ? 18.279 26.954 31.432 1.00 10.27 127 ASN A O 1
ATOM 724 N N . LYS A 1 92 ? 18.890 25.773 33.251 1.00 7.51 128 LYS A N 1
ATOM 725 C CA . LYS A 1 92 ? 17.525 25.393 33.566 1.00 6.90 128 LYS A CA 1
ATOM 726 C C . LYS A 1 92 ? 17.413 25.072 35.035 1.00 5.87 128 LYS A C 1
ATOM 727 O O . LYS A 1 92 ? 18.272 24.376 35.595 1.00 5.61 128 LYS A O 1
ATOM 733 N N . GLU A 1 93 ? 16.360 25.572 35.661 1.00 5.65 129 GLU A N 1
ATOM 734 C CA . GLU A 1 93 ? 16.129 25.325 37.072 1.00 5.86 129 GLU A CA 1
ATOM 735 C C . GLU A 1 93 ? 16.120 23.814 37.333 1.00 5.29 129 GLU A C 1
ATOM 736 O O . GLU A 1 93 ? 15.462 23.054 36.615 1.00 5.71 129 GLU A O 1
ATOM 742 N N . GLY A 1 94 ? 16.861 23.396 38.357 1.00 6.64 130 GLY A N 1
ATOM 743 C CA . GLY A 1 94 ? 16.930 21.988 38.734 1.00 6.52 130 GLY A CA 1
ATOM 744 C C . GLY A 1 94 ? 17.880 21.134 37.912 1.00 5.39 130 GLY A C 1
ATOM 745 O O . GLY A 1 94 ? 17.907 19.921 38.104 1.00 5.79 130 GLY A O 1
ATOM 746 N N . ILE A 1 95 ? 18.656 21.749 37.019 1.00 5.44 131 ILE A N 1
ATOM 747 C CA . ILE A 1 95 ? 19.632 21.029 36.196 1.00 5.16 131 ILE A CA 1
ATOM 748 C C . ILE A 1 95 ? 21.028 21.559 36.485 1.00 5.14 131 ILE A C 1
ATOM 749 O O . ILE A 1 95 ? 21.236 22.762 36.459 1.00 6.30 131 ILE A O 1
ATOM 754 N N A VAL A 1 96 ? 21.981 20.688 36.795 0.50 4.69 132 VAL A N 1
ATOM 755 N N B VAL A 1 96 ? 21.972 20.651 36.722 0.50 5.00 132 VAL A N 1
ATOM 756 C CA A VAL A 1 96 ? 23.372 21.108 36.928 0.50 4.70 132 VAL A CA 1
ATOM 757 C CA B VAL A 1 96 ? 23.368 20.952 37.024 0.50 5.18 132 VAL A CA 1
ATOM 758 C C A VAL A 1 96 ? 24.292 20.179 36.143 0.50 4.18 132 VAL A C 1
ATOM 759 C C B VAL A 1 96 ? 24.194 20.170 36.026 0.50 4.25 132 VAL A C 1
ATOM 760 O O A VAL A 1 96 ? 24.212 18.942 36.220 0.50 4.59 132 VAL A O 1
ATOM 761 O O B VAL A 1 96 ? 23.917 18.998 35.820 0.50 4.08 132 VAL A O 1
ATOM 768 N N . TRP A 1 97 ? 25.179 20.803 35.391 1.00 3.75 133 TRP A N 1
ATOM 769 C CA . TRP A 1 97 ? 26.021 20.116 34.403 1.00 4.29 133 TRP A CA 1
ATOM 770 C C . TRP A 1 97 ? 27.344 19.688 34.979 1.00 4.27 133 TRP A C 1
ATOM 771 O O . TRP A 1 97 ? 27.915 20.396 35.812 1.00 5.53 133 TRP A O 1
ATOM 782 N N . VAL A 1 98 ? 27.824 18.534 34.531 1.00 3.54 134 VAL A N 1
ATOM 783 C CA . VAL A 1 98 ? 29.123 18.022 34.928 1.00 3.55 134 VAL A CA 1
ATOM 784 C C . VAL A 1 98 ? 29.825 17.411 33.715 1.00 3.30 134 VAL A C 1
ATOM 785 O O . VAL A 1 98 ? 29.186 16.835 32.829 1.00 4.05 134 VAL A O 1
ATOM 789 N N . ALA A 1 99 ? 31.153 17.532 33.679 1.00 3.54 135 ALA A N 1
ATOM 790 C CA . ALA A 1 99 ? 31.920 16.913 32.601 1.00 4.58 135 ALA A CA 1
ATOM 791 C C . ALA A 1 99 ? 33.329 16.684 33.056 1.00 4.51 135 ALA A C 1
ATOM 792 O O . ALA A 1 99 ? 33.970 17.600 33.571 1.00 5.25 135 ALA A O 1
ATOM 794 N N . THR A 1 100 ? 33.833 15.488 32.814 1.00 3.89 136 THR A N 1
ATOM 795 C CA . THR A 1 100 ? 35.233 15.192 33.042 1.00 4.65 136 THR A CA 1
ATOM 796 C C . THR A 1 100 ? 36.046 15.775 31.902 1.00 4.56 136 THR A C 1
ATOM 797 O O . THR A 1 100 ? 35.609 15.754 30.747 1.00 5.48 136 THR A O 1
ATOM 801 N N . GLU A 1 101 ? 37.244 16.256 32.225 1.00 5.22 137 GLU A N 1
ATOM 802 C CA . GLU A 1 101 ? 38.190 16.702 31.209 1.00 6.73 137 GLU A CA 1
ATOM 803 C C . GLU A 1 101 ? 38.277 15.684 30.073 1.00 6.38 137 GLU A C 1
ATOM 804 O O . GLU A 1 101 ? 38.422 14.485 30.308 1.00 6.89 137 GLU A O 1
ATOM 810 N N . GLY A 1 102 ? 38.133 16.165 28.844 1.00 6.58 138 GLY A N 1
ATOM 811 C CA . GLY A 1 102 ? 38.261 15.285 27.690 1.00 6.80 138 GLY A CA 1
ATOM 812 C C . GLY A 1 102 ? 36.995 14.603 27.203 1.00 6.26 138 GLY A C 1
ATOM 813 O O . GLY A 1 102 ? 37.018 13.917 26.179 1.00 7.21 138 GLY A O 1
ATOM 814 N N . ALA A 1 103 ? 35.877 14.787 27.911 1.00 5.15 139 ALA A N 1
ATOM 815 C CA . ALA A 1 103 ? 34.607 14.241 27.428 1.00 4.76 139 ALA A CA 1
ATOM 816 C C . ALA A 1 103 ? 34.231 14.854 26.081 1.00 4.75 139 ALA A C 1
ATOM 817 O O . ALA A 1 103 ? 34.543 16.016 25.809 1.00 5.80 139 ALA A O 1
ATOM 819 N N A LEU A 1 104 ? 33.524 14.080 25.265 0.50 4.83 140 LEU A N 1
ATOM 820 N N B LEU A 1 104 ? 33.574 14.065 25.238 0.50 5.03 140 LEU A N 1
ATOM 821 C CA A LEU A 1 104 ? 33.091 14.490 23.937 0.50 5.08 140 LEU A CA 1
ATOM 822 C CA B LEU A 1 104 ? 33.072 14.565 23.972 0.50 5.41 140 LEU A CA 1
ATOM 823 C C A LEU A 1 104 ? 31.693 15.136 24.007 0.50 4.81 140 LEU A C 1
ATOM 824 C C B LEU A 1 104 ? 31.717 15.223 24.145 0.50 5.02 140 LEU A C 1
ATOM 825 O O A LEU A 1 104 ? 30.763 14.536 24.541 0.50 4.17 140 LEU A O 1
ATOM 826 O O B LEU A 1 104 ? 30.846 14.719 24.852 0.50 4.39 140 LEU A O 1
ATOM 835 N N . ASN A 1 105 ? 31.551 16.357 23.484 1.00 5.34 141 ASN A N 1
ATOM 836 C CA . ASN A 1 105 ? 30.271 17.061 23.474 1.00 5.65 141 ASN A CA 1
ATOM 837 C C . ASN A 1 105 ? 29.365 16.532 22.365 1.00 5.87 141 ASN A C 1
ATOM 838 O O . ASN A 1 105 ? 29.162 17.182 21.336 1.00 6.70 141 ASN A O 1
ATOM 843 N N . THR A 1 106 ? 28.844 15.329 22.593 1.00 5.87 142 THR A N 1
ATOM 844 C CA . THR A 1 106 ? 27.954 14.633 21.670 1.00 6.25 142 THR A CA 1
ATOM 845 C C . THR A 1 106 ? 26.926 13.882 22.508 1.00 5.35 142 THR A C 1
ATOM 846 O O . THR A 1 106 ? 27.226 13.506 23.641 1.00 4.80 142 THR A O 1
ATOM 850 N N . PRO A 1 107 ? 25.708 13.653 21.965 1.00 4.87 143 PRO A N 1
ATOM 851 C CA . PRO A 1 107 ? 24.704 12.913 22.729 1.00 5.16 143 PRO A CA 1
ATOM 852 C C . PRO A 1 107 ? 25.107 11.456 22.925 1.00 4.59 143 PRO A C 1
ATOM 853 O O . PRO A 1 107 ? 25.676 10.823 22.020 1.00 5.44 143 PRO A O 1
ATOM 857 N N . LYS A 1 108 ? 24.786 10.912 24.089 1.00 4.52 144 LYS A N 1
ATOM 858 C CA . LYS A 1 108 ? 25.186 9.555 24.395 1.00 5.05 144 LYS A CA 1
ATOM 859 C C . LYS A 1 108 ? 24.074 8.557 24.066 1.00 6.01 144 LYS A C 1
ATOM 860 O O . LYS A 1 108 ? 23.618 7.794 24.921 1.00 5.96 144 LYS A O 1
ATOM 866 N N . ASP A 1 109 ? 23.714 8.529 22.782 1.00 7.44 145 ASP A N 1
ATOM 867 C CA . ASP A 1 109 ? 22.704 7.618 22.232 1.00 8.98 145 ASP A CA 1
ATOM 868 C C . ASP A 1 109 ? 22.993 6.151 22.529 1.00 7.85 145 ASP A C 1
ATOM 869 O O . ASP A 1 109 ? 22.064 5.340 22.696 1.00 9.53 145 ASP A O 1
ATOM 874 N N . HIS A 1 110 ? 24.274 5.801 22.537 1.00 7.19 146 HIS A N 1
ATOM 875 C CA . HIS A 1 110 ? 24.712 4.430 22.758 1.00 6.86 146 HIS A CA 1
ATOM 876 C C . HIS A 1 110 ? 24.578 3.988 24.210 1.00 6.77 146 HIS A C 1
ATOM 877 O O . HIS A 1 110 ? 24.657 2.798 24.499 1.00 7.93 146 HIS A O 1
ATOM 884 N N . ILE A 1 111 ? 24.415 4.952 25.115 1.00 6.05 147 ILE A N 1
ATOM 885 C CA . ILE A 1 111 ? 24.191 4.644 26.521 1.00 5.74 147 ILE A CA 1
ATOM 886 C C . ILE A 1 111 ? 22.698 4.734 26.883 1.00 5.19 147 ILE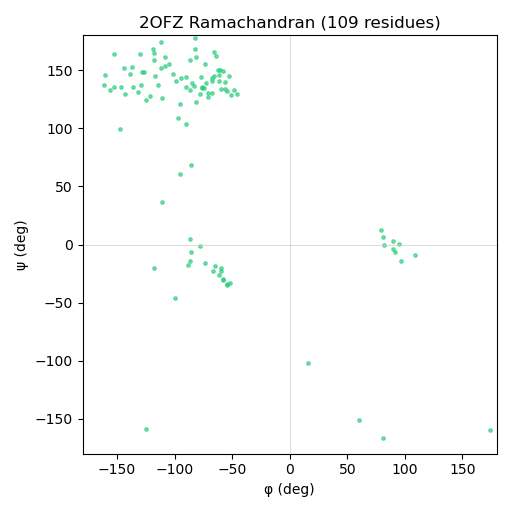 A C 1
ATOM 887 O O . ILE A 1 111 ? 22.155 3.841 27.547 1.00 5.74 147 ILE A O 1
ATOM 892 N N . GLY A 1 112 ? 22.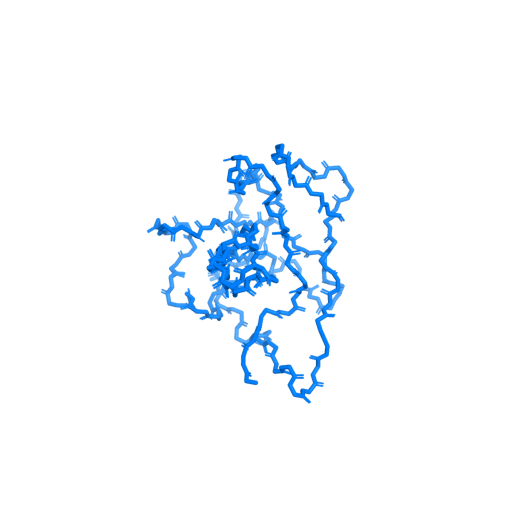030 5.794 26.442 1.00 5.38 148 GLY A N 1
ATOM 893 C CA . GLY A 1 112 ? 20.609 5.959 26.701 1.00 5.31 148 GLY A CA 1
ATOM 894 C C . GLY A 1 112 ? 20.301 6.019 28.181 1.00 5.28 148 GLY A C 1
ATOM 895 O O . GLY A 1 112 ? 21.104 6.494 28.990 1.00 5.17 148 GLY A O 1
ATOM 896 N N . THR A 1 113 ? 19.101 5.570 28.511 1.00 5.48 149 THR A N 1
ATOM 897 C CA . THR A 1 113 ? 18.612 5.543 29.875 1.00 5.49 149 THR A CA 1
ATOM 898 C C . THR A 1 113 ? 18.309 4.104 30.277 1.00 4.77 149 THR A C 1
ATOM 899 O O . THR A 1 113 ? 18.287 3.208 29.440 1.00 5.33 149 THR A O 1
ATOM 903 N N . ARG A 1 114 ? 18.085 3.901 31.568 1.00 4.76 150 ARG A N 1
ATOM 904 C CA . ARG A 1 114 ? 17.771 2.594 32.118 1.00 4.94 150 ARG A CA 1
ATOM 905 C C . ARG A 1 114 ? 16.281 2.289 32.007 1.00 4.97 150 ARG A C 1
ATOM 906 O O . ARG A 1 114 ? 15.442 3.144 32.299 1.00 6.83 150 ARG A O 1
ATOM 914 N N . ASN A 1 115 ? 15.954 1.048 31.657 1.00 5.09 151 ASN A N 1
ATOM 915 C CA . ASN A 1 115 ? 14.588 0.568 31.806 1.00 5.77 151 ASN A CA 1
ATOM 916 C C . ASN A 1 115 ? 14.526 -0.193 33.120 1.00 5.40 151 ASN A C 1
ATOM 917 O O . ASN A 1 115 ? 15.089 -1.270 33.206 1.00 4.93 151 ASN A O 1
ATOM 922 N N . PRO A 1 116 ? 13.850 0.351 34.144 1.00 5.70 152 PRO A N 1
ATOM 923 C CA . PRO A 1 116 ? 13.825 -0.366 35.431 1.00 6.76 152 PRO A CA 1
ATOM 924 C C . PRO A 1 116 ? 13.217 -1.772 35.364 1.00 7.17 152 PRO A C 1
ATOM 925 O O . PRO A 1 116 ? 13.476 -2.585 36.248 1.00 8.26 152 PRO A O 1
ATOM 929 N N . ASN A 1 117 ? 12.420 -2.066 34.338 1.00 6.78 153 ASN A N 1
ATOM 930 C CA . ASN A 1 117 ? 11.897 -3.428 34.140 1.00 7.27 153 ASN A CA 1
ATOM 931 C C . ASN A 1 117 ? 12.986 -4.449 33.806 1.00 7.52 153 ASN A C 1
ATOM 932 O O . ASN A 1 117 ? 12.786 -5.659 34.004 1.00 8.95 153 ASN A O 1
ATOM 937 N N . ASN A 1 118 ? 14.122 -3.971 33.288 1.00 6.86 154 ASN A N 1
ATOM 938 C CA . ASN A 1 118 ? 15.193 -4.830 32.773 1.00 7.24 154 ASN A CA 1
ATOM 939 C C . ASN A 1 118 ? 16.536 -4.727 33.489 1.00 6.25 154 ASN A C 1
ATOM 940 O O . ASN A 1 118 ? 17.388 -5.621 33.364 1.00 7.57 154 ASN A O 1
ATOM 945 N N . ASN A 1 119 ? 16.751 -3.627 34.207 1.00 5.31 155 ASN A N 1
ATOM 946 C CA . ASN A 1 119 ? 18.042 -3.390 34.857 1.00 4.97 155 ASN A CA 1
ATOM 947 C C . ASN A 1 119 ? 17.861 -2.644 36.152 1.00 4.35 155 ASN A C 1
ATOM 948 O O . ASN A 1 119 ? 17.139 -1.653 36.198 1.00 4.82 155 ASN A O 1
ATOM 953 N N . ALA A 1 120 ? 18.562 -3.102 37.182 1.00 4.27 156 ALA A N 1
ATOM 954 C CA . ALA A 1 120 ? 18.664 -2.372 38.437 1.00 4.45 156 ALA A CA 1
ATOM 955 C C . ALA A 1 120 ? 19.592 -1.170 38.249 1.00 4.18 156 ALA A C 1
ATOM 956 O O . ALA A 1 120 ? 20.481 -1.182 37.399 1.00 4.70 156 ALA A O 1
ATOM 958 N N . ALA A 1 121 ? 19.410 -0.158 39.080 1.00 4.23 157 ALA A N 1
ATOM 959 C CA . ALA A 1 121 ? 20.324 0.996 39.113 1.00 4.19 157 ALA A CA 1
ATOM 960 C C . ALA A 1 121 ? 21.708 0.608 39.597 1.00 4.32 157 ALA A C 1
ATOM 961 O O . ALA A 1 121 ? 21.870 -0.248 40.466 1.00 4.59 157 ALA A O 1
ATOM 963 N N . THR A 1 122 ? 22.703 1.275 39.027 1.00 4.49 158 THR A N 1
ATOM 964 C CA . THR A 1 122 ? 24.065 1.198 39.515 1.00 4.62 158 THR A CA 1
ATOM 965 C C . THR A 1 122 ? 24.236 2.165 40.673 1.00 4.20 158 THR A C 1
ATOM 966 O O . THR A 1 122 ? 23.785 3.315 40.596 1.00 4.87 158 THR A O 1
ATOM 970 N N . VAL A 1 123 ? 24.905 1.731 41.734 1.00 3.88 159 VAL A N 1
ATOM 971 C CA . VAL A 1 123 ? 25.140 2.632 42.855 1.00 4.19 159 VAL A CA 1
ATOM 972 C C . VAL A 1 123 ? 26.031 3.786 42.393 1.00 4.58 159 VAL A C 1
ATOM 973 O O . VAL A 1 123 ? 27.095 3.563 41.821 1.00 5.36 159 VAL A O 1
ATOM 977 N N A LEU A 1 124 ? 25.586 5.014 42.630 0.50 4.12 160 LEU A N 1
ATOM 978 N N B LEU A 1 124 ? 25.567 5.016 42.617 0.50 3.63 160 LEU A N 1
ATOM 979 C CA A LEU A 1 124 ? 26.349 6.186 42.226 0.50 4.83 160 LEU A CA 1
ATOM 980 C CA B LEU A 1 124 ? 26.345 6.193 42.262 0.50 3.39 160 LEU A CA 1
ATOM 981 C C A LEU A 1 124 ? 27.571 6.369 43.133 0.50 4.10 160 LEU A C 1
ATOM 982 C C B LEU A 1 124 ? 27.580 6.229 43.159 0.50 3.36 160 LEU A C 1
ATOM 983 O O A LEU A 1 124 ? 27.446 6.581 44.344 0.50 4.95 160 LEU A O 1
ATOM 984 O O B LEU A 1 124 ? 27.470 6.191 44.392 0.50 4.18 160 LEU A O 1
ATOM 993 N N . GLN A 1 125 ? 28.743 6.276 42.527 1.00 3.83 161 GLN A N 1
ATOM 994 C CA . GLN A 1 125 ? 29.987 6.451 43.246 1.00 3.55 161 GLN A CA 1
ATOM 995 C C . GLN A 1 125 ? 30.762 7.517 42.526 1.00 2.78 161 GLN A C 1
ATOM 996 O O . GLN A 1 125 ? 30.764 7.605 41.302 1.00 3.50 161 GLN A O 1
ATOM 1002 N N . LEU A 1 126 ? 31.451 8.347 43.293 1.00 3.43 162 LEU A N 1
ATOM 1003 C CA . LEU A 1 126 ? 32.264 9.427 42.742 1.00 3.98 162 LEU A CA 1
ATOM 1004 C C . LEU A 1 126 ? 33.740 9.120 42.992 1.00 3.90 162 LEU A C 1
ATOM 1005 O O . LEU A 1 126 ? 34.076 8.456 43.975 1.00 4.89 162 LEU A O 1
ATOM 1010 N N . PRO A 1 127 ? 34.633 9.619 42.128 1.00 4.77 163 PRO A N 1
ATOM 1011 C CA . PRO A 1 127 ? 36.054 9.472 42.369 1.00 5.50 163 PRO A CA 1
ATOM 1012 C C . PRO A 1 127 ? 36.399 9.971 43.747 1.00 4.43 163 PRO A C 1
ATOM 1013 O O . PRO A 1 127 ? 35.850 10.979 44.225 1.00 5.05 163 PRO A O 1
ATOM 1017 N N . GLN A 1 128 ? 37.360 9.296 44.362 1.00 5.32 164 GLN A N 1
ATOM 1018 C CA . GLN A 1 128 ? 37.827 9.644 45.663 1.00 6.31 164 GLN A CA 1
ATOM 1019 C C . GLN A 1 128 ? 38.348 11.058 45.584 1.00 6.46 164 GLN A C 1
ATOM 1020 O O . GLN A 1 128 ? 39.073 11.452 44.656 1.00 8.50 164 GLN A O 1
ATOM 1026 N N . GLY A 1 129 ? 37.945 11.844 46.552 1.00 6.18 165 GLY A N 1
ATOM 1027 C CA . GLY A 1 129 ? 38.383 13.213 46.599 1.00 6.26 165 GLY A CA 1
ATOM 1028 C C . GLY A 1 129 ? 37.435 14.228 45.964 1.00 5.83 165 GLY A C 1
ATOM 1029 O O . GLY A 1 129 ? 37.731 15.403 45.991 1.00 7.59 165 GLY A O 1
ATOM 1030 N N . THR A 1 130 ? 36.290 13.813 45.423 1.00 5.14 166 THR A N 1
ATOM 1031 C CA . THR A 1 130 ? 35.304 14.736 44.838 1.00 4.65 166 THR A CA 1
ATOM 1032 C C . THR A 1 130 ? 34.668 15.595 45.922 1.00 5.09 166 THR A C 1
ATOM 1033 O O . THR A 1 130 ? 34.169 15.083 46.916 1.00 6.38 166 THR A O 1
ATOM 1037 N N . THR A 1 131 ? 34.644 16.905 45.699 1.00 4.90 167 THR A N 1
ATOM 1038 C CA . THR A 1 131 ? 33.982 17.852 46.606 1.00 6.55 167 THR A CA 1
ATOM 1039 C C . THR A 1 131 ? 32.470 17.748 46.511 1.00 5.08 167 THR A C 1
ATOM 1040 O O . THR A 1 131 ? 31.949 17.673 45.412 1.00 7.11 167 THR A O 1
ATOM 1044 N N . LEU A 1 132 ? 31.789 17.819 47.651 1.00 5.31 168 LEU A N 1
ATOM 1045 C CA . LEU A 1 132 ? 30.331 17.892 47.683 1.00 5.40 168 LEU A CA 1
ATOM 1046 C C . LEU A 1 132 ? 29.897 19.068 48.537 1.00 4.81 168 LEU A C 1
ATOM 1047 O O . LEU A 1 132 ? 30.567 19.401 49.512 1.00 4.98 168 LEU A O 1
ATOM 1052 N N . PRO A 1 133 ? 28.747 19.694 48.208 1.00 4.38 169 PRO A N 1
ATOM 1053 C CA . PRO A 1 133 ? 28.212 20.716 49.105 1.00 4.22 169 PRO A CA 1
ATOM 1054 C C . PRO A 1 133 ? 27.782 20.120 50.430 1.00 3.12 169 PRO A C 1
ATOM 1055 O O . PRO A 1 133 ? 27.648 18.887 50.557 1.00 3.96 169 PRO A O 1
ATOM 1059 N N . LYS A 1 134 ? 27.551 20.961 51.425 1.00 4.53 170 LYS A N 1
ATOM 1060 C CA . LYS A 1 134 ? 27.028 20.494 52.692 1.00 5.60 170 LYS A CA 1
ATOM 1061 C C . LYS A 1 134 ? 25.715 19.751 52.473 1.00 5.96 170 LYS A C 1
ATOM 1062 O O . LYS A 1 134 ? 24.881 20.163 51.676 1.00 7.55 170 LYS A O 1
ATOM 1068 N N . GLY A 1 135 ? 25.526 18.654 53.195 1.00 5.36 171 GLY A N 1
ATOM 1069 C CA . GLY A 1 135 ? 24.268 17.926 53.125 1.00 6.06 171 GLY A CA 1
ATOM 1070 C C . GLY A 1 135 ? 24.229 16.845 52.063 1.00 5.26 171 GLY A C 1
ATOM 1071 O O . GLY A 1 135 ? 23.186 16.187 51.894 1.00 6.26 171 GLY A O 1
ATOM 1072 N N . PHE A 1 136 ? 25.341 16.638 51.364 1.00 5.43 172 PHE A N 1
ATOM 1073 C CA . PHE A 1 136 ? 25.451 15.550 50.376 1.00 5.59 172 PHE A CA 1
ATOM 1074 C C . PHE A 1 136 ? 26.513 14.557 50.790 1.00 6.55 172 PHE A C 1
ATOM 1075 O O . PHE A 1 136 ? 27.547 14.937 51.338 1.00 7.94 172 PHE A O 1
ATOM 1083 N N . TYR A 1 137 ? 26.264 13.282 50.480 1.00 7.56 173 TYR A N 1
ATOM 1084 C CA . TYR A 1 137 ? 27.152 12.164 50.807 1.00 9.86 173 TYR A CA 1
ATOM 1085 C C . TYR A 1 137 ? 27.077 11.195 49.628 1.00 11.25 173 TYR A C 1
ATOM 1086 O O . TYR A 1 137 ? 25.983 10.842 49.182 1.00 13.17 173 TYR A O 1
ATOM 1095 N N . ALA A 1 138 ? 28.215 10.772 49.097 1.00 13.05 174 ALA A N 1
ATOM 1096 C CA . ALA A 1 138 ? 28.186 9.764 48.048 1.00 13.76 174 ALA A CA 1
ATOM 1097 C C . ALA A 1 138 ? 28.810 8.496 48.588 1.00 14.34 174 ALA A C 1
ATOM 1098 O O . ALA A 1 138 ? 29.335 7.685 47.841 1.00 14.76 174 ALA A O 1
#

Secondary structure (DSSP, 8-state):
-PBP----B-SBPPEE--SSPPP---TT--PPP-TTS-GGG-EEEEEEE--EEE-TTS-EEEPPPEEEEEETT-STTTTSPTT---TTEEEEE-TT-BSS--TTT--B-TTT-PPBPP---TT----TT---

GO terms:
  GO:0044172 host cell endoplasmic reticulum-Golgi intermediate compartment (C, IDA)
  GO:0044177 host cell Golgi apparatus (C, IDA)
  GO:0044220 host cell perinuclear region of cytoplasm (C, IDA)
  GO:0019013 viral nucleocapsid (C, IDA)
  GO:0042025 host cell nucleus (C, EXP)
  GO:0005886 plasma membrane (C, TAS)
  GO:0019028 viral capsid (C, TAS)
  GO:0042802 identical protein binding (F, IPI)
  GO:0005515 protein binding (F, IPI)
  GO:0060090 molecular adaptor activity (F, EXP)
  GO:0003677 DNA binding (F, EXP)

InterPro domains:
  IPR001218 Nucleocapsid protein, coronavirus [PF00937] (46-391)
  IPR001218 Nucleocapsid protein, coronavirus [PIRSF003888] (18-420)
  IPR037179 Nucleocapsid protein, C-terminal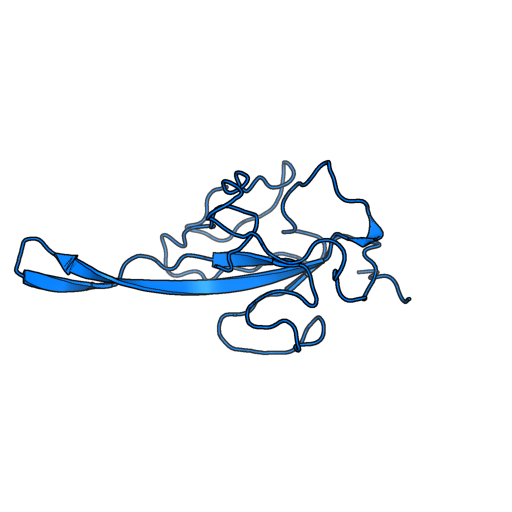 [SSF103068] (252-365)
  IPR037195 Nucleocapsid protein, N-terminal [SSF110304] (28-181)
  IPR043505 Nucleocapsid protein, betacoronavirus [MF_04096] (7-422)
  IPR044344 Nucleocapsid (N) protein, C-terminal domain, coronavirus [PS51929] (248-365)
  IPR044344 Nucleocapsid (N) protein, C-terminal domain, coronavirus [cd21595] (270-360)
  IPR044345 Nucleocapsid (N) protein, N-terminal domain, coronavirus [PS51928] (49-176)
  IPR044345 Nucleocapsid (N) protein, N-terminal domain, coronavirus [cd21554] (51-174)

Organism: Severe acute respiratory syndrome coronavirus (NCBI:txid694009)

B-factor: mean 11.18, std 13.87, range [2.0, 145.06]

Foldseek 3Di:
DDWDAVCFDALEDWKFQQDDDDWAFDAQFDFFDDPPDDQQFRKWKWAKDWDWDQDPVRDIDIDTIIIGTDTALADPVNVDFAPDDDPRIYIYHHGGHHRDHPPVVHTDDVVVDDHDYGDTPPPTDTDPRTDD

Nearest PDB structures (foldseek):
  2ofz-assembly1_A  TM=1.008E+00  e=2.503E-25  SARS coronavirus Tor2
  9ezb-assembly3_C  TM=9.952E-01  e=1.780E-21  Severe acute respiratory syndrome coronavirus 2
  9evy-assembly2_B  TM=9.829E-01  e=1.595E-21  Severe acute respiratory syndrome coronavirus 2
  9ewh-assembly4_D  TM=9.743E-01  e=7.804E-21  Severe acute respiratory syndrome coronavirus 2
  9fbg-assembly11_K  TM=9.395E-01  e=4.514E-21  Severe acute respiratory syndrome coronavirus 2